Protein AF-A0A0R1H093-F1 (afdb_monomer)

Sequence (65 aa):
MQTNWKKTTITFIFAGIDDQPIKIVLQNAVNAPAAKQVEDFGTVLSGLTGLPFRNAVVSSQSAVA

Structure (mmCIF, N/CA/C/O backbone):
data_AF-A0A0R1H093-F1
#
_entry.id   AF-A0A0R1H093-F1
#
loop_
_atom_site.group_PDB
_atom_site.id
_atom_site.type_symbol
_atom_site.label_atom_id
_atom_site.label_alt_id
_atom_site.label_comp_id
_atom_site.label_asym_id
_atom_site.label_entity_id
_atom_site.label_seq_id
_atom_site.pdbx_PDB_ins_code
_atom_site.Cartn_x
_atom_site.Cartn_y
_atom_site.Cartn_z
_atom_site.occupancy
_atom_site.B_iso_or_equiv
_atom_site.auth_seq_id
_atom_site.auth_comp_id
_atom_site.auth_asym_id
_atom_site.auth_atom_id
_atom_site.pdbx_PDB_model_num
ATOM 1 N N . MET A 1 1 ? -11.541 3.944 29.615 1.00 41.94 1 MET A N 1
ATOM 2 C CA . MET A 1 1 ? -11.663 2.874 28.601 1.00 41.94 1 MET A CA 1
ATOM 3 C C . MET A 1 1 ? -10.274 2.589 28.060 1.00 41.94 1 MET A C 1
ATOM 5 O O . MET A 1 1 ? -9.670 3.496 27.507 1.00 41.94 1 MET A O 1
ATOM 9 N N . GLN A 1 2 ? -9.735 1.389 28.282 1.00 53.03 2 GLN A N 1
ATOM 10 C CA . GLN A 1 2 ? -8.480 0.975 27.655 1.00 53.03 2 GLN A CA 1
ATOM 11 C C . GLN A 1 2 ? -8.781 0.681 26.186 1.00 53.03 2 GLN A C 1
ATOM 13 O O . GLN A 1 2 ? -9.501 -0.265 25.868 1.00 53.03 2 GLN A O 1
ATOM 18 N N . THR A 1 3 ? -8.304 1.535 25.286 1.00 59.06 3 THR A N 1
ATOM 19 C CA . THR A 1 3 ? -8.432 1.299 23.850 1.00 59.06 3 THR A CA 1
ATOM 20 C C . THR A 1 3 ? -7.474 0.165 23.507 1.00 59.06 3 THR A C 1
ATOM 22 O O . THR A 1 3 ? -6.283 0.399 23.324 1.00 59.06 3 THR A O 1
ATOM 25 N N . ASN A 1 4 ? -7.968 -1.075 23.483 1.00 62.88 4 ASN A N 1
ATOM 26 C CA . ASN A 1 4 ? -7.188 -2.241 23.070 1.00 62.88 4 ASN A CA 1
ATOM 27 C C . ASN A 1 4 ? -6.874 -2.116 21.573 1.00 62.88 4 ASN A C 1
ATOM 29 O O . ASN A 1 4 ? -7.597 -2.631 20.720 1.00 62.88 4 ASN A O 1
ATOM 33 N N . TRP A 1 5 ? -5.822 -1.365 21.251 1.00 63.88 5 TRP A N 1
ATOM 34 C CA . TRP A 1 5 ? -5.323 -1.224 19.893 1.00 63.88 5 TRP A CA 1
ATOM 35 C C . TRP A 1 5 ? -4.846 -2.586 19.399 1.00 63.88 5 TRP A C 1
ATOM 37 O O . TRP A 1 5 ? -3.958 -3.203 19.987 1.00 63.88 5 TRP A O 1
ATOM 47 N N . LYS A 1 6 ? -5.442 -3.063 18.304 1.00 69.75 6 LYS A N 1
ATOM 48 C CA . LYS A 1 6 ? -4.959 -4.261 17.621 1.00 69.75 6 LYS A CA 1
ATOM 49 C C . LYS A 1 6 ? -3.711 -3.888 16.835 1.00 69.75 6 LYS A C 1
ATOM 51 O O . LYS A 1 6 ? -3.731 -2.937 16.049 1.00 69.75 6 LYS A O 1
ATOM 56 N N . LYS A 1 7 ? -2.629 -4.646 17.020 1.00 77.00 7 LYS A N 1
ATOM 57 C CA . LYS A 1 7 ? -1.414 -4.461 16.229 1.00 77.00 7 LYS A CA 1
ATOM 58 C C . LYS A 1 7 ? -1.735 -4.834 14.789 1.00 77.00 7 LYS A C 1
ATOM 60 O O . LYS A 1 7 ? -1.921 -6.007 14.475 1.00 77.00 7 LYS A O 1
ATOM 65 N N . THR A 1 8 ? -1.814 -3.829 13.925 1.00 86.75 8 THR A N 1
ATOM 66 C CA . THR A 1 8 ? -2.052 -4.029 12.495 1.00 86.75 8 THR A CA 1
ATOM 67 C C . THR A 1 8 ? -0.740 -3.887 11.744 1.00 86.75 8 THR A C 1
ATOM 69 O O . THR A 1 8 ? -0.032 -2.889 11.890 1.00 86.75 8 THR A O 1
ATOM 72 N N . THR A 1 9 ? -0.415 -4.908 10.963 1.00 90.62 9 THR A N 1
ATOM 73 C CA . THR A 1 9 ? 0.711 -4.931 10.036 1.00 90.62 9 THR A CA 1
ATOM 74 C C . THR A 1 9 ? 0.162 -4.909 8.620 1.00 90.62 9 THR A C 1
ATOM 76 O O . THR A 1 9 ? -0.665 -5.747 8.266 1.00 90.62 9 THR A O 1
ATOM 79 N N . ILE A 1 10 ? 0.624 -3.963 7.812 1.00 92.69 10 ILE A N 1
ATOM 80 C CA . ILE A 1 10 ? 0.278 -3.854 6.399 1.00 92.69 10 ILE A CA 1
ATOM 81 C C . ILE A 1 10 ? 1.550 -4.098 5.597 1.00 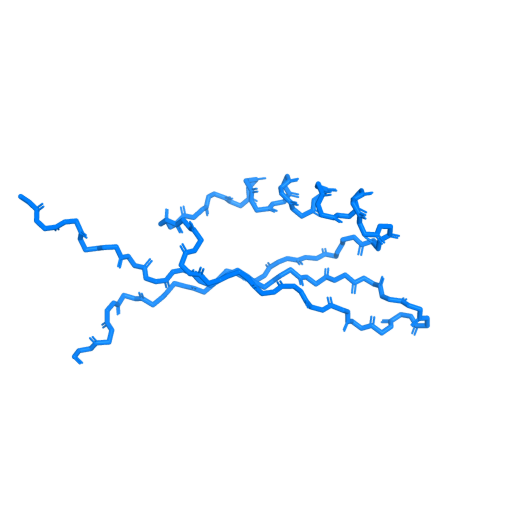92.69 10 ILE A C 1
ATOM 83 O O . ILE A 1 10 ? 2.557 -3.423 5.799 1.00 92.69 10 ILE A O 1
ATOM 87 N N . THR A 1 11 ? 1.514 -5.081 4.706 1.00 95.19 11 THR A N 1
ATOM 88 C CA . THR A 1 11 ? 2.607 -5.383 3.779 1.00 95.19 11 THR A CA 1
ATOM 89 C C . THR A 1 11 ? 2.175 -4.990 2.379 1.00 95.19 11 THR A C 1
ATOM 91 O O . THR A 1 11 ? 1.305 -5.641 1.810 1.00 95.19 11 THR A O 1
ATOM 94 N N . PHE A 1 12 ? 2.780 -3.943 1.833 1.00 95.62 12 PHE A N 1
ATOM 95 C CA . PHE A 1 12 ? 2.591 -3.510 0.453 1.00 95.62 12 PHE A CA 1
ATOM 96 C C . PHE A 1 12 ? 3.575 -4.246 -0.448 1.00 95.62 12 PHE A C 1
ATOM 98 O O . PHE A 1 12 ? 4.756 -4.351 -0.110 1.00 95.62 12 PHE A O 1
ATOM 105 N N . ILE A 1 13 ? 3.088 -4.749 -1.579 1.00 95.88 13 ILE A N 1
ATOM 106 C CA . ILE A 1 13 ? 3.880 -5.483 -2.562 1.00 95.88 13 ILE A CA 1
ATOM 107 C C . ILE A 1 13 ? 3.915 -4.675 -3.857 1.00 95.88 13 ILE A C 1
ATOM 109 O O . ILE A 1 13 ? 2.876 -4.304 -4.409 1.00 95.88 13 ILE A O 1
ATOM 113 N N . PHE A 1 14 ? 5.128 -4.439 -4.344 1.00 95.81 14 PHE A N 1
ATOM 114 C CA . PHE A 1 14 ? 5.411 -3.704 -5.568 1.00 95.81 14 PHE A CA 1
ATOM 115 C C . PHE A 1 14 ? 6.186 -4.571 -6.560 1.00 95.81 14 PHE A C 1
ATOM 117 O O . PHE A 1 14 ? 6.886 -5.506 -6.163 1.00 95.81 14 PHE A O 1
ATOM 124 N N . ALA A 1 15 ? 6.078 -4.244 -7.846 1.00 92.44 15 ALA A N 1
ATOM 125 C CA . ALA A 1 15 ? 6.934 -4.803 -8.885 1.00 92.44 15 ALA A CA 1
ATOM 126 C C . ALA A 1 15 ? 8.289 -4.074 -8.899 1.00 92.44 15 ALA A C 1
ATOM 128 O O . ALA A 1 15 ? 8.334 -2.856 -9.060 1.00 92.44 15 ALA A O 1
ATOM 129 N N . GLY A 1 16 ? 9.383 -4.806 -8.708 1.00 86.19 16 GLY A N 1
ATOM 130 C CA . GLY A 1 16 ? 10.748 -4.320 -8.891 1.00 86.19 16 GLY A CA 1
ATOM 131 C C . GLY A 1 16 ? 11.271 -4.535 -10.311 1.00 86.19 16 GLY A C 1
ATOM 132 O O . GLY A 1 16 ? 10.538 -4.948 -11.209 1.00 86.19 16 GLY A O 1
AT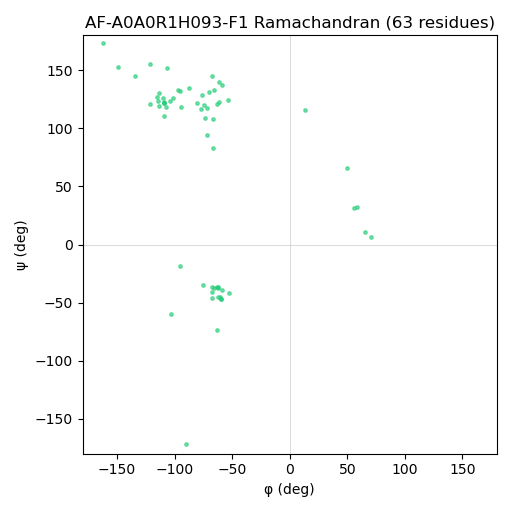OM 133 N N . ILE A 1 17 ? 12.568 -4.277 -10.496 1.00 84.25 17 ILE A N 1
AT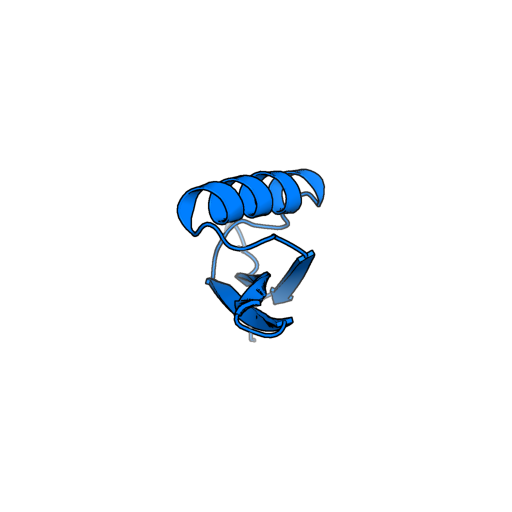OM 134 C CA . ILE A 1 17 ? 13.297 -4.618 -11.728 1.00 84.25 17 ILE A CA 1
ATOM 135 C C . ILE A 1 17 ? 13.202 -6.137 -11.943 1.00 84.25 17 ILE A C 1
ATOM 137 O O . ILE A 1 17 ? 13.292 -6.896 -10.979 1.00 84.25 17 ILE A O 1
ATOM 141 N N . ASP A 1 18 ? 12.959 -6.569 -13.181 1.00 84.94 18 ASP A N 1
ATOM 142 C CA . ASP A 1 18 ? 12.772 -7.983 -13.549 1.00 84.94 18 ASP A CA 1
ATOM 143 C C . ASP A 1 18 ? 11.619 -8.689 -12.809 1.00 84.94 18 ASP A C 1
ATOM 145 O O . ASP A 1 18 ? 11.660 -9.88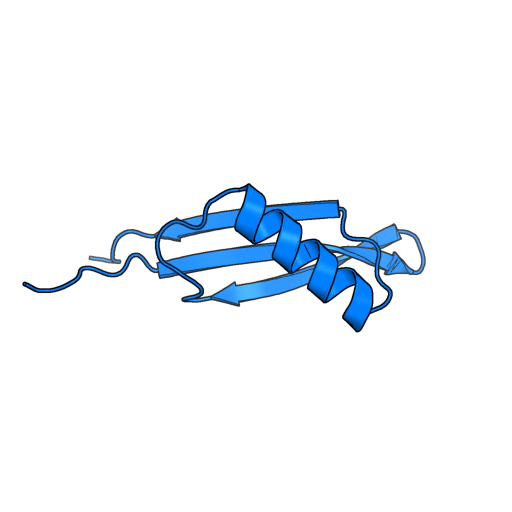7 -12.537 1.00 84.94 18 ASP A O 1
ATOM 149 N N . ASP A 1 19 ? 10.564 -7.938 -12.479 1.00 80.69 19 ASP A N 1
ATOM 150 C CA . ASP A 1 19 ? 9.338 -8.431 -11.835 1.00 80.69 19 ASP A CA 1
ATOM 151 C C . ASP A 1 19 ? 9.525 -8.966 -10.399 1.00 80.69 19 ASP A C 1
ATOM 153 O O . ASP A 1 19 ? 8.592 -9.525 -9.812 1.00 80.69 19 ASP A O 1
ATOM 157 N N . GLN A 1 20 ? 10.695 -8.743 -9.787 1.00 89.19 20 GLN A N 1
ATOM 158 C CA . GLN A 1 20 ? 10.968 -9.184 -8.420 1.00 89.19 20 GLN A CA 1
ATOM 159 C C . GLN A 1 20 ? 10.076 -8.442 -7.402 1.00 89.19 20 GLN A C 1
ATOM 161 O O . GLN A 1 20 ? 9.964 -7.214 -7.458 1.00 89.19 20 GLN A O 1
ATOM 166 N N . PRO A 1 21 ? 9.436 -9.131 -6.441 1.00 90.88 21 PRO A N 1
ATOM 167 C CA . PRO A 1 21 ? 8.530 -8.479 -5.503 1.00 90.88 21 PRO A CA 1
ATOM 168 C C . PRO A 1 21 ? 9.297 -7.663 -4.454 1.00 90.88 21 PRO A C 1
ATOM 170 O O . PRO A 1 21 ? 10.047 -8.214 -3.646 1.00 90.88 21 PRO A O 1
ATOM 173 N N . ILE A 1 22 ? 9.046 -6.355 -4.408 1.00 94.00 22 ILE A N 1
ATOM 174 C CA . ILE A 1 22 ? 9.561 -5.450 -3.371 1.00 94.00 22 ILE A CA 1
ATOM 175 C C . ILE A 1 22 ? 8.486 -5.268 -2.299 1.00 94.00 22 ILE A C 1
ATOM 177 O O . ILE A 1 22 ? 7.317 -5.041 -2.611 1.00 94.00 22 ILE A O 1
ATOM 181 N N . LYS A 1 23 ? 8.874 -5.377 -1.023 1.00 95.00 23 LYS A N 1
ATOM 182 C CA . LYS A 1 23 ? 7.952 -5.294 0.117 1.00 95.00 23 LYS A CA 1
ATOM 183 C C . LYS A 1 23 ? 8.219 -4.051 0.955 1.00 95.00 23 LYS A C 1
ATOM 185 O O . LYS A 1 23 ? 9.344 -3.842 1.397 1.00 95.00 23 LYS A O 1
ATOM 190 N N . ILE A 1 24 ? 7.164 -3.298 1.251 1.00 93.62 24 ILE A N 1
ATOM 191 C CA . ILE A 1 24 ? 7.176 -2.242 2.269 1.00 93.62 24 ILE A CA 1
ATOM 192 C C . ILE A 1 24 ? 6.245 -2.680 3.394 1.00 93.62 24 ILE A C 1
ATOM 194 O O . ILE A 1 24 ? 5.056 -2.910 3.174 1.00 93.62 24 ILE A O 1
ATOM 198 N N . VAL A 1 25 ? 6.792 -2.828 4.600 1.00 93.12 25 VAL A N 1
ATOM 199 C CA . VAL A 1 25 ? 6.049 -3.315 5.767 1.00 93.12 25 VAL A CA 1
ATOM 200 C C . VAL A 1 25 ? 5.848 -2.172 6.751 1.00 93.12 25 VAL A C 1
ATOM 202 O O . VAL A 1 25 ? 6.809 -1.598 7.254 1.00 93.12 25 VAL A O 1
ATOM 205 N N . LEU A 1 26 ? 4.589 -1.879 7.058 1.00 90.00 26 LEU A N 1
ATOM 206 C CA . LEU A 1 26 ? 4.188 -0.928 8.087 1.00 90.00 26 LEU A CA 1
ATOM 207 C C . LEU A 1 26 ? 3.588 -1.702 9.254 1.00 90.00 26 LEU A C 1
ATOM 209 O O . LEU A 1 26 ? 2.610 -2.429 9.087 1.00 90.00 26 LEU A O 1
ATOM 213 N N . GLN A 1 27 ? 4.165 -1.546 10.440 1.00 86.44 27 GLN A N 1
ATOM 214 C CA . GLN A 1 27 ? 3.658 -2.145 11.673 1.00 86.44 27 GLN A CA 1
ATOM 215 C C . GLN A 1 27 ? 3.019 -1.076 12.554 1.00 86.44 27 GLN A C 1
ATOM 217 O O . GLN A 1 27 ? 3.426 0.080 12.516 1.00 86.44 27 GLN A O 1
ATOM 222 N N . ASN A 1 28 ? 2.043 -1.477 13.371 1.00 77.19 28 ASN A N 1
ATOM 223 C CA . ASN A 1 28 ? 1.274 -0.570 14.230 1.00 77.19 28 ASN A CA 1
ATOM 224 C C . ASN A 1 28 ? 0.599 0.569 13.439 1.00 77.19 28 ASN A C 1
ATOM 226 O O . ASN A 1 28 ? 0.453 1.665 13.965 1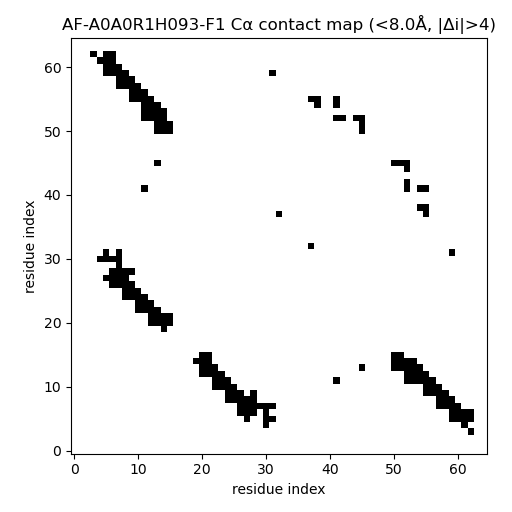.00 77.19 28 ASN A O 1
ATOM 230 N N . ALA A 1 29 ? 0.219 0.317 12.180 1.00 72.75 29 ALA A N 1
ATOM 231 C CA . ALA A 1 29 ? -0.187 1.366 11.246 1.00 72.75 29 ALA A CA 1
ATOM 232 C C . ALA A 1 29 ? -1.456 2.108 11.706 1.00 72.75 29 ALA A C 1
ATOM 234 O O . ALA A 1 29 ? -1.394 3.241 12.169 1.00 72.75 29 ALA A O 1
ATOM 235 N N . VAL A 1 30 ? -2.613 1.454 11.593 1.00 80.00 30 VAL A N 1
ATOM 236 C CA . VAL A 1 30 ? -3.921 1.950 12.042 1.00 80.00 30 VAL A CA 1
ATOM 237 C C . VAL A 1 30 ? -4.785 0.762 12.461 1.00 80.00 30 VAL A C 1
ATOM 239 O O . VAL A 1 30 ? -4.594 -0.347 11.961 1.00 80.00 30 VAL A O 1
ATOM 242 N N . ASN A 1 31 ? -5.730 0.962 13.378 1.00 78.31 31 ASN A N 1
ATOM 243 C CA . ASN A 1 31 ? -6.654 -0.100 13.776 1.00 78.31 31 ASN A CA 1
ATOM 244 C C . ASN A 1 31 ? -7.664 -0.379 12.649 1.00 78.31 31 ASN A C 1
ATOM 246 O O . ASN A 1 31 ? -8.454 0.503 12.327 1.00 78.31 31 ASN A O 1
ATOM 250 N N . ALA A 1 32 ? -7.648 -1.595 12.092 1.00 78.50 32 ALA A N 1
ATOM 251 C CA . ALA A 1 32 ? -8.602 -2.074 11.082 1.00 78.50 32 ALA A CA 1
ATOM 252 C C . ALA A 1 32 ? -8.797 -1.111 9.880 1.00 78.50 32 ALA A C 1
ATOM 254 O O . ALA A 1 32 ? -9.886 -0.563 9.706 1.00 78.50 32 ALA A O 1
ATOM 255 N N . PRO A 1 33 ? -7.762 -0.892 9.042 1.00 84.88 33 PRO A N 1
ATOM 256 C CA . PRO A 1 33 ? -7.874 -0.019 7.875 1.00 84.88 33 PRO A CA 1
ATOM 257 C C . PRO A 1 33 ? -8.931 -0.536 6.896 1.00 84.88 33 PRO A C 1
ATOM 259 O O . PRO A 1 33 ? -8.999 -1.736 6.617 1.00 84.88 33 PRO A O 1
ATOM 262 N N . ALA A 1 34 ? -9.708 0.375 6.313 1.00 89.88 34 ALA A N 1
ATOM 263 C CA . ALA A 1 34 ? -10.573 0.032 5.195 1.00 89.88 34 ALA A CA 1
ATOM 264 C C . ALA A 1 34 ? -9.726 -0.317 3.961 1.00 89.88 34 ALA A C 1
ATOM 266 O O . ALA A 1 34 ? -8.699 0.314 3.710 1.00 89.88 34 ALA A O 1
ATOM 267 N N . ALA A 1 35 ? -10.184 -1.272 3.146 1.00 90.25 35 ALA A N 1
ATOM 268 C CA . ALA A 1 35 ? -9.455 -1.722 1.955 1.00 90.25 35 ALA A CA 1
ATOM 269 C C . ALA A 1 35 ? -9.066 -0.558 1.022 1.00 90.25 35 ALA A C 1
ATOM 271 O O . ALA A 1 35 ? -7.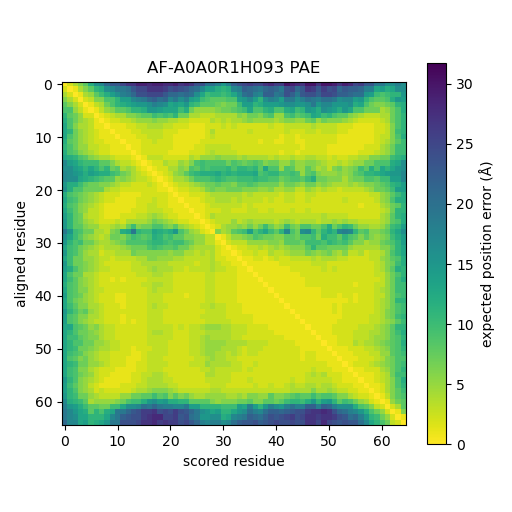920 -0.471 0.591 1.00 90.25 35 ALA A O 1
ATOM 272 N N . LYS A 1 36 ? -9.984 0.397 0.813 1.00 92.88 36 LYS A N 1
ATOM 273 C CA . LYS A 1 36 ? -9.742 1.594 -0.005 1.00 92.88 36 LYS A CA 1
ATOM 274 C C . LYS A 1 36 ? -8.624 2.487 0.545 1.00 92.88 36 LYS A C 1
ATOM 276 O O . LYS A 1 36 ? -7.835 3.007 -0.228 1.00 92.88 36 LYS A O 1
ATOM 281 N N . GLN A 1 37 ? -8.513 2.626 1.870 1.00 92.25 37 GLN A N 1
ATOM 282 C CA . GLN A 1 37 ? -7.432 3.406 2.491 1.00 92.25 37 GLN A CA 1
ATOM 283 C C . GLN A 1 37 ? -6.067 2.756 2.248 1.00 92.25 37 GLN A C 1
ATOM 285 O O . GLN A 1 37 ? -5.075 3.451 2.042 1.00 92.25 37 GLN A O 1
ATOM 290 N N . VAL A 1 38 ? -6.020 1.421 2.271 1.00 93.25 38 VAL A N 1
ATOM 291 C CA . VAL A 1 38 ? -4.801 0.669 1.967 1.00 93.25 38 VAL A CA 1
ATOM 292 C C . VAL A 1 38 ? -4.428 0.842 0.496 1.00 93.25 38 VAL A C 1
ATOM 294 O O . VAL A 1 38 ? -3.278 1.133 0.197 1.00 93.25 38 VAL A O 1
ATOM 297 N N . GLU A 1 39 ? -5.383 0.723 -0.420 1.00 93.94 39 GLU A N 1
ATOM 298 C CA . GLU A 1 39 ? -5.150 0.909 -1.857 1.00 93.94 39 GLU A CA 1
ATOM 299 C C . GLU A 1 39 ? -4.687 2.334 -2.207 1.00 93.94 39 GLU A C 1
ATOM 301 O O . GLU A 1 39 ? -3.701 2.512 -2.927 1.00 93.94 39 GLU A O 1
ATOM 306 N N . ASP A 1 40 ? -5.336 3.350 -1.633 1.00 95.50 40 ASP A N 1
ATOM 307 C CA . ASP A 1 40 ? -4.969 4.756 -1.827 1.00 95.50 40 ASP A CA 1
ATOM 308 C C . ASP A 1 40 ? -3.546 5.026 -1.346 1.00 95.50 40 ASP A C 1
ATOM 310 O O . ASP A 1 40 ? -2.739 5.630 -2.055 1.00 95.50 40 ASP A O 1
ATOM 314 N N . PHE A 1 41 ? -3.197 4.517 -0.163 1.00 94.31 41 PHE A N 1
ATOM 315 C CA . PHE A 1 41 ? -1.845 4.665 0.354 1.00 94.31 41 PHE A CA 1
ATOM 316 C C . PHE A 1 41 ? -0.815 3.871 -0.464 1.00 94.31 41 PHE A C 1
ATOM 318 O O . PHE A 1 41 ? 0.289 4.359 -0.700 1.00 94.31 41 PHE A O 1
ATOM 325 N N . GLY A 1 42 ? -1.176 2.685 -0.963 1.00 95.00 42 GLY A N 1
ATOM 326 C CA . GLY A 1 42 ? -0.345 1.914 -1.891 1.00 95.00 42 GLY A CA 1
ATOM 327 C C . GLY A 1 42 ? -0.036 2.686 -3.177 1.00 95.00 42 GLY A C 1
ATOM 328 O O . GLY A 1 42 ? 1.103 2.679 -3.642 1.00 95.00 42 GLY A O 1
ATOM 329 N N . THR A 1 43 ? -1.013 3.434 -3.695 1.00 95.38 43 THR A N 1
ATOM 330 C CA . THR A 1 43 ? -0.845 4.316 -4.861 1.00 95.38 43 THR A CA 1
ATOM 331 C C . THR A 1 43 ? 0.084 5.494 -4.557 1.00 95.38 43 THR A C 1
ATOM 333 O O . THR A 1 43 ? 0.956 5.815 -5.364 1.00 95.38 43 THR A O 1
ATOM 336 N N . VAL A 1 44 ? -0.027 6.100 -3.369 1.00 96.00 44 VAL A N 1
ATOM 337 C CA . VAL A 1 44 ? 0.910 7.147 -2.919 1.00 96.00 44 VAL A CA 1
ATOM 338 C C . VAL A 1 44 ? 2.341 6.607 -2.854 1.00 96.00 44 VAL A C 1
ATOM 340 O O . VAL A 1 44 ? 3.261 7.226 -3.387 1.00 96.00 44 VAL A O 1
ATOM 343 N N . LEU A 1 45 ? 2.538 5.429 -2.255 1.00 94.62 45 LEU A N 1
ATOM 344 C CA . LEU A 1 45 ? 3.848 4.776 -2.198 1.00 94.62 45 LEU A CA 1
ATOM 345 C C . LEU A 1 45 ? 4.386 4.437 -3.594 1.00 94.62 45 LEU A C 1
ATOM 347 O O . LEU A 1 45 ? 5.585 4.580 -3.832 1.00 94.62 45 LEU A O 1
ATOM 351 N N . SER A 1 46 ? 3.519 4.034 -4.525 1.00 95.75 46 SER A N 1
ATOM 352 C CA . SER A 1 46 ? 3.898 3.807 -5.923 1.00 95.75 46 SER A CA 1
ATOM 353 C C . SER A 1 46 ? 4.459 5.079 -6.563 1.00 95.75 46 SER A C 1
ATOM 355 O O . SER A 1 46 ? 5.546 5.043 -7.135 1.00 95.75 46 SER A O 1
ATOM 357 N N . GLY A 1 47 ? 3.789 6.223 -6.379 1.00 95.69 47 GLY A N 1
ATOM 358 C CA . GLY A 1 47 ? 4.262 7.515 -6.885 1.00 95.69 47 GLY A CA 1
ATOM 359 C C . GLY A 1 47 ? 5.595 7.965 -6.277 1.00 95.69 47 GLY A C 1
ATOM 360 O O . GLY A 1 47 ? 6.428 8.531 -6.979 1.00 95.69 47 GLY A O 1
ATOM 361 N N . LEU A 1 48 ? 5.827 7.681 -4.991 1.00 95.12 48 LEU A N 1
ATOM 362 C CA . LEU A 1 48 ? 7.072 8.039 -4.299 1.00 95.12 48 LEU A CA 1
ATOM 363 C C . LEU A 1 48 ? 8.257 7.142 -4.674 1.00 95.12 48 LEU A C 1
ATOM 365 O O . LEU A 1 48 ? 9.396 7.601 -4.695 1.00 95.12 48 LEU A O 1
ATOM 369 N N . THR A 1 49 ? 8.002 5.859 -4.922 1.00 93.00 49 THR A N 1
ATOM 370 C CA . THR A 1 49 ? 9.055 4.868 -5.189 1.00 93.00 49 THR A CA 1
ATOM 371 C C . THR A 1 49 ? 9.315 4.653 -6.676 1.00 93.00 49 THR A C 1
ATOM 373 O O . THR A 1 49 ? 10.354 4.104 -7.033 1.00 93.00 49 THR A O 1
ATOM 376 N N . GLY A 1 50 ? 8.377 5.045 -7.542 1.00 93.50 50 GLY A N 1
ATOM 377 C CA . GLY A 1 50 ? 8.390 4.703 -8.964 1.00 93.50 50 GLY A CA 1
ATOM 378 C C . GLY A 1 50 ? 8.092 3.225 -9.242 1.00 93.50 50 GLY A C 1
ATOM 379 O O . GLY A 1 50 ? 8.199 2.788 -10.385 1.00 93.50 50 GLY A O 1
ATOM 380 N N . LEU A 1 51 ? 7.730 2.443 -8.220 1.00 94.00 51 LEU A N 1
ATOM 381 C CA . LEU A 1 51 ? 7.464 1.014 -8.348 1.00 94.00 51 LEU A CA 1
ATOM 382 C C . LEU A 1 51 ? 5.958 0.770 -8.532 1.00 94.00 51 LEU A C 1
ATOM 384 O O . LEU A 1 51 ? 5.163 1.300 -7.748 1.00 94.00 51 LEU A O 1
ATOM 388 N N . PRO A 1 52 ? 5.524 -0.049 -9.506 1.00 93.69 52 PRO A N 1
ATOM 389 C CA . PRO A 1 52 ? 4.114 -0.392 -9.674 1.00 93.69 52 PRO A CA 1
ATOM 390 C C . PRO A 1 52 ? 3.551 -1.116 -8.446 1.00 93.69 52 PRO A C 1
ATOM 392 O O . PRO A 1 52 ? 4.052 -2.173 -8.052 1.00 93.69 52 PRO A O 1
ATOM 395 N N . PHE A 1 53 ? 2.499 -0.562 -7.844 1.00 94.62 53 PHE A N 1
ATOM 396 C CA . PHE A 1 53 ? 1.770 -1.217 -6.758 1.00 94.62 53 PHE A CA 1
ATOM 397 C C . PHE A 1 53 ? 0.979 -2.419 -7.288 1.00 94.62 53 PHE A C 1
ATOM 399 O O . PHE A 1 53 ? 0.269 -2.300 -8.285 1.00 94.62 53 PHE A O 1
ATOM 406 N N . ARG A 1 54 ? 1.090 -3.578 -6.624 1.00 93.69 54 ARG A N 1
ATOM 407 C CA . ARG A 1 54 ? 0.328 -4.785 -6.986 1.00 93.69 54 ARG A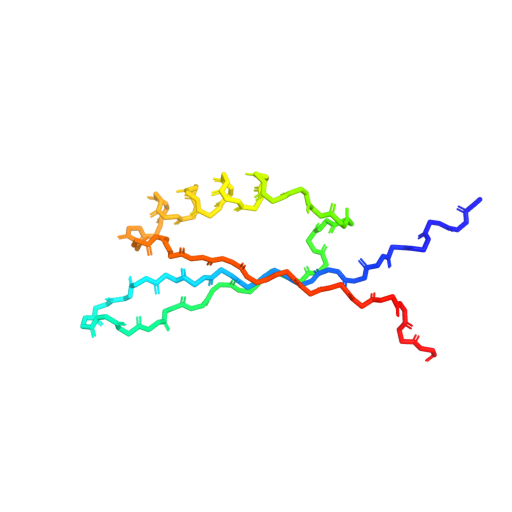 CA 1
ATOM 408 C C . ARG A 1 54 ? -0.832 -5.032 -6.039 1.00 93.69 54 ARG A C 1
ATOM 410 O O . ARG A 1 54 ? -1.976 -5.133 -6.464 1.00 93.69 54 ARG A O 1
ATOM 417 N N . ASN A 1 55 ? -0.524 -5.206 -4.760 1.00 95.06 55 ASN A N 1
ATOM 418 C CA . ASN A 1 55 ? -1.506 -5.479 -3.722 1.00 95.06 55 ASN A CA 1
ATOM 419 C C . ASN A 1 55 ? -0.916 -5.200 -2.336 1.00 95.06 55 ASN A C 1
ATOM 421 O O . ASN A 1 55 ? 0.276 -4.925 -2.173 1.00 95.06 55 ASN A O 1
ATOM 425 N N . ALA A 1 56 ? -1.769 -5.291 -1.321 1.00 94.00 56 ALA A N 1
ATOM 426 C CA . ALA A 1 56 ? -1.359 -5.212 0.066 1.00 94.00 56 ALA A CA 1
ATOM 427 C C . ALA A 1 56 ? -2.019 -6.317 0.891 1.00 94.00 56 ALA A C 1
ATOM 429 O O . ALA A 1 56 ? -3.174 -6.677 0.668 1.00 94.00 56 ALA A O 1
ATOM 430 N N . VAL A 1 57 ? -1.283 -6.829 1.873 1.00 93.38 57 VAL A N 1
ATOM 431 C CA . VAL A 1 57 ? -1.770 -7.806 2.848 1.00 93.38 57 VAL A CA 1
ATOM 432 C C . VAL A 1 57 ? -1.887 -7.120 4.201 1.00 93.38 57 VAL A C 1
ATOM 434 O O . VAL A 1 57 ? -0.903 -6.590 4.719 1.00 93.38 57 VAL A O 1
ATOM 437 N N . VAL A 1 58 ? -3.086 -7.147 4.780 1.00 90.50 58 VAL A N 1
ATOM 438 C CA . VAL A 1 58 ? -3.364 -6.608 6.114 1.00 90.50 58 VAL A CA 1
ATOM 439 C C . VAL A 1 58 ? -3.480 -7.768 7.094 1.00 90.50 58 VAL A C 1
ATOM 441 O O . VAL A 1 58 ? -4.304 -8.660 6.917 1.00 90.50 58 VAL A O 1
ATOM 444 N N . SER A 1 59 ? -2.667 -7.745 8.144 1.00 89.06 59 SER A N 1
ATOM 445 C CA . SER A 1 59 ? -2.727 -8.697 9.249 1.00 89.06 59 SER A CA 1
ATOM 446 C C . SER A 1 59 ? -2.946 -7.947 10.555 1.00 89.06 59 SER A C 1
ATOM 448 O O . SER A 1 59 ? -2.146 -7.089 10.930 1.00 89.06 59 SER A O 1
ATOM 450 N N . SER A 1 60 ? -4.036 -8.258 11.254 1.00 83.50 60 SER A N 1
ATOM 451 C CA . SER A 1 60 ? -4.336 -7.708 12.575 1.00 83.50 60 SER A CA 1
ATOM 452 C C . SER A 1 60 ? -4.137 -8.779 13.643 1.00 83.50 60 SER A C 1
ATOM 454 O O . SER A 1 60 ? -4.862 -9.774 13.657 1.00 83.50 60 SER A O 1
ATOM 456 N N . GLN A 1 61 ? -3.211 -8.559 14.571 1.00 71.69 61 GLN A N 1
ATOM 457 C CA . GLN A 1 61 ? -3.109 -9.355 15.790 1.00 71.69 61 GLN A CA 1
ATOM 458 C C . GLN A 1 61 ? -3.869 -8.647 16.912 1.00 71.69 61 GLN A C 1
ATOM 460 O O . GLN A 1 61 ? -3.557 -7.516 17.296 1.00 71.69 61 GLN A O 1
ATOM 465 N N . SER A 1 62 ? -4.900 -9.319 17.425 1.00 60.41 62 SER A N 1
ATOM 466 C CA . SER A 1 62 ? -5.515 -8.936 18.696 1.00 60.41 62 SER A CA 1
ATOM 467 C C . SER A 1 62 ? -4.570 -9.447 19.777 1.00 60.41 62 SER A C 1
ATOM 469 O O . SER A 1 62 ? -4.329 -10.644 19.777 1.00 60.41 62 SER A O 1
ATOM 471 N N . ALA A 1 63 ? -3.987 -8.530 20.558 1.00 54.38 63 ALA A N 1
ATOM 472 C CA . ALA A 1 63 ? -3.080 -8.733 21.694 1.00 54.38 63 ALA A CA 1
ATOM 473 C C . ALA A 1 63 ? -2.490 -10.150 21.868 1.00 54.38 63 ALA A C 1
ATOM 475 O O . ALA A 1 63 ? -3.204 -11.100 22.182 1.00 54.38 63 ALA A O 1
ATOM 476 N N . VAL A 1 64 ? -1.162 -10.262 21.743 1.00 51.38 64 VAL A N 1
ATOM 477 C CA . VAL A 1 64 ? -0.423 -11.382 22.345 1.00 51.38 64 VAL A CA 1
ATOM 478 C C . VAL A 1 64 ? -0.794 -11.402 23.832 1.00 51.38 64 VAL A C 1
ATOM 480 O O . VAL A 1 64 ? -0.724 -10.349 24.470 1.00 51.38 64 VAL A O 1
ATOM 483 N N . ALA A 1 65 ? -1.286 -12.549 24.304 1.00 44.16 65 ALA A N 1
ATOM 484 C CA . ALA A 1 65 ? -1.639 -12.789 25.701 1.00 44.16 65 ALA A CA 1
ATOM 485 C C . ALA A 1 65 ? -0.460 -12.519 26.646 1.00 44.16 65 ALA A C 1
ATOM 487 O O . ALA A 1 65 ? 0.698 -12.725 26.210 1.00 44.16 65 ALA A O 1
#

Secondary structure (DSSP, 8-state):
------EEEEEEEEE-GGGPEEEEEEES--SS--HHHHHHHHHHHHHHH-PPEEEEEEEEE----

Mean predicted aligned error: 6.1 Å

pLDDT: mean 84.81, std 13.96, range [41.94, 96.0]

Radius of gyration: 13.5 Å; Cα contacts (8 Å, |Δi|>4): 101; chains: 1; bounding box: 25×21×42 Å

Foldseek 3Di:
DPPQAWWKKKWWWFQDVVRDTDIDIDISNHRPDDQVVSVVVLVVVCVVVVTHTDGMDMDTHRDDD

Solvent-accessible surface area (backbone atoms only — not comparable to full-atom values): 3927 Å² total; per-residue (Å²): 133,86,78,83,72,38,46,17,35,39,39,38,36,23,42,41,80,94,68,40,80,40,78,50,77,42,70,67,65,53,71,82,72,53,70,66,59,54,53,54,50,41,50,53,51,18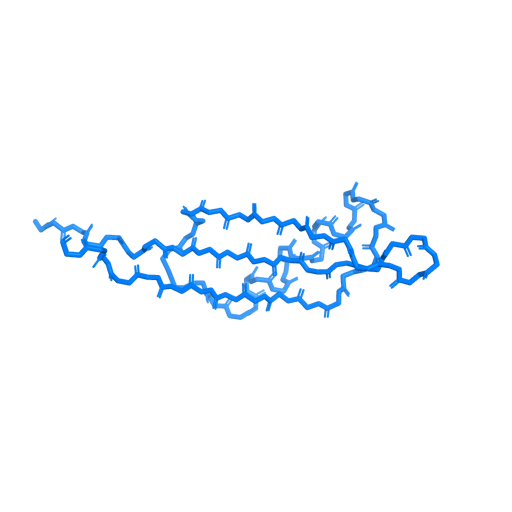,71,75,69,75,30,54,61,74,53,70,50,80,47,72,45,73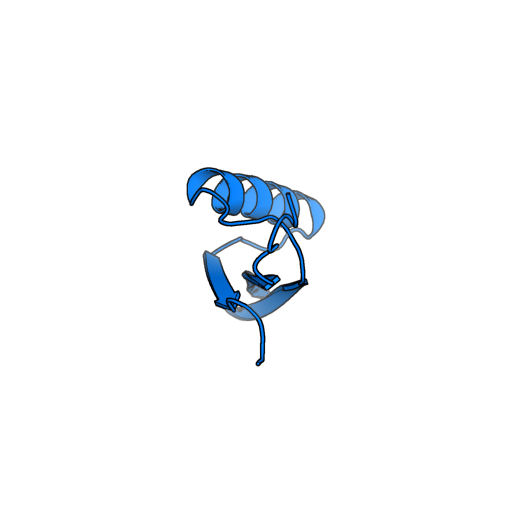,66,87,128

Organism: NCBI:txid1267003

Nearest PDB structures (foldseek):
  8kag-assembly1_B  TM=2.900E-01  e=2.369E+00  Streptococcus pyogenes serotype M1
  8ckb-assembly1_I001  TM=4.062E-01  e=4.952E+00  Bacteroides phage crAss001
  9gaw-assembly1_A  TM=3.587E-01  e=7.612E+00  Homo sapiens
  8pkp-assembly1_A  TM=3.451E-01  e=9.152E+00  Homo sapiens